Protein AF-A0A7J7WT02-F1 (afdb_monomer)

InterPro domains:
  IPR001496 SOCS box domain [PF07525] (81-119)
  IPR001496 SOCS box domain [PS50225] (68-121)
  IPR001496 SOCS box domain [SM00253] (76-121)
  IPR001496 SOCS box domain [SM00969] (82-121)
  IPR036036 SOCS box-like domain superfamily [SSF158235] (81-120)
  IPR050672 F-box/SPRY and SOCS box protein families [PTHR12245] (20-80)

Solvent-accessible surface area (backbone atoms only — not comparable to full-atom values): 7920 Å² total; per-residue (Å²): 138,88,84,87,82,81,85,79,82,74,87,68,79,73,77,76,70,70,87,64,72,78,88,67,78,61,90,62,50,67,61,59,70,70,46,82,78,76,52,70,71,56,47,32,61,61,14,46,26,77,91,49,44,34,90,56,49,48,61,36,84,73,12,72,46,70,47,72,60,97,60,81,100,66,87,80,57,72,38,55,38,76,77,52,68,72,56,53,53,41,52,53,52,50,61,74,52,32,73,74,50,57,79,41,44,86,77,44,101,59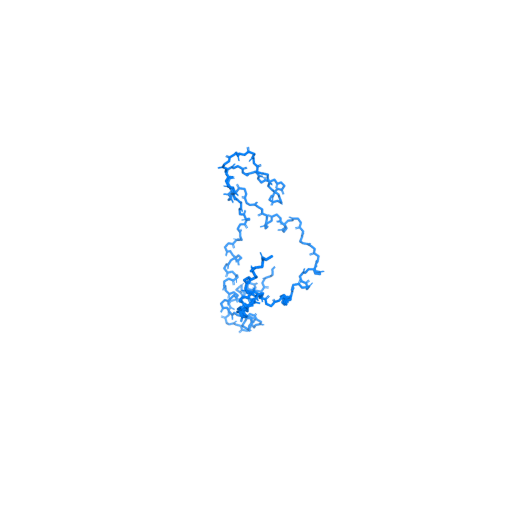,59,72,68,58,42,53,60,68,68,61,129

Nearest PDB structures (foldseek):
  6dn6-assembly1_A  TM=9.657E-01  e=5.803E-07  Homo sapiens
  6jkj-assembly1_A  TM=9.569E-01  e=7.017E-07  Homo sapiens
  6jwm-assembly1_A  TM=9.548E-01  e=8.486E-07  Homo sapiens
  6jkj-assembly2_B  TM=9.827E-01  e=1.322E-06  Homo sapiens
  3emw-assembly1_A  TM=9.654E-01  e=1.408E-06  Homo sapiens

pLDDT: mean 85.04, std 19.72, range [36.16, 98.25]

Organism: Rhinolophus ferrumequinum (NCBI:txid59479)

Secondary structure (DSSP, 8-state):
---PPP-----------------PPPTTHHHHHHSPPPPHHHHHHTSEEEEEE-TTEEEEGGGTEEEE---TT----EEEPPPPHHHHHHHHHHHHHHHHHHTTGGGSS--HHHHHHHH--

Radius of gyration: 26.34 Å; Cα contacts (8 Å, |Δi|>4): 84; chains: 1; bounding box: 72×61×51 Å

Foldseek 3Di:
DDDDDDDDDDPPPPPPPVPPDDPDDPPCPVVVVPDDDDDPVVLLQFFWDPVFWDPQWDAPPNRNDIDGHPDPPDDIDIHTHDDDPLVVVLVVVDVVCDPVVLVVLVVDPDDPVVSCSNPPD

Structure (mmCIF, N/CA/C/O backbone):
data_AF-A0A7J7WT02-F1
#
_entry.id   AF-A0A7J7WT02-F1
#
loop_
_atom_site.group_PDB
_atom_site.id
_atom_site.type_symbol
_atom_site.label_atom_id
_atom_site.label_alt_id
_atom_site.label_comp_id
_atom_site.label_asym_id
_atom_site.label_entity_id
_atom_site.label_seq_id
_at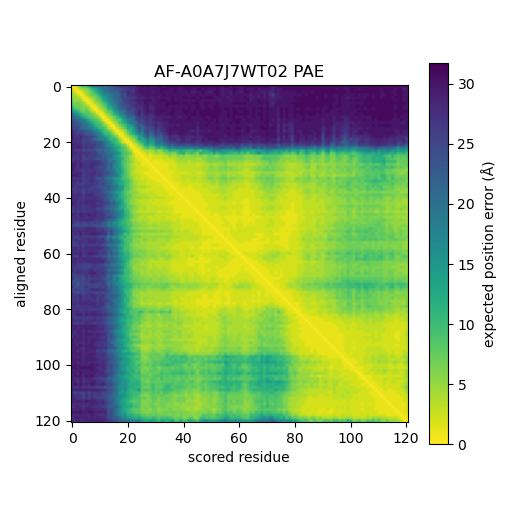om_site.pdbx_PDB_ins_code
_atom_site.Cartn_x
_atom_site.Cartn_y
_atom_site.Cartn_z
_atom_site.occupancy
_atom_site.B_iso_or_equiv
_atom_site.auth_seq_id
_atom_site.auth_comp_id
_atom_site.auth_asym_id
_atom_site.auth_atom_id
_atom_site.pdbx_PDB_model_num
ATOM 1 N N . MET A 1 1 ? 55.784 -49.995 -5.988 1.00 39.72 1 M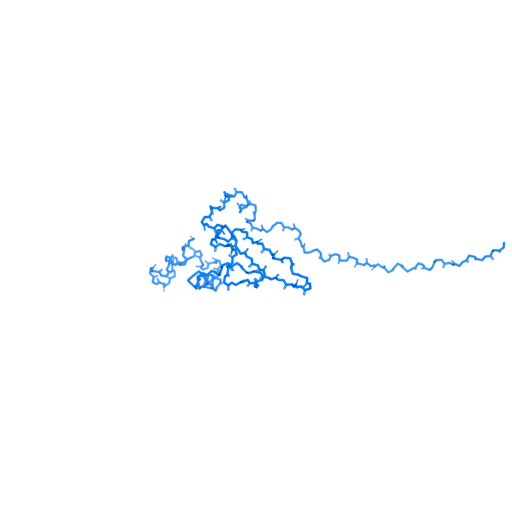ET A N 1
ATOM 2 C CA . MET A 1 1 ? 56.546 -49.264 -4.951 1.00 39.72 1 MET A CA 1
ATOM 3 C C . MET A 1 1 ? 56.073 -47.818 -5.041 1.00 39.72 1 MET A C 1
ATOM 5 O O . MET A 1 1 ? 56.424 -47.153 -5.993 1.00 39.72 1 MET A O 1
ATOM 9 N N . GLY A 1 2 ? 55.071 -47.353 -4.305 1.00 42.97 2 GLY A N 1
ATOM 10 C CA . GLY A 1 2 ? 54.890 -47.458 -2.864 1.00 42.97 2 GLY A CA 1
ATOM 11 C C . GLY A 1 2 ? 55.299 -46.111 -2.276 1.00 42.97 2 GLY A C 1
ATOM 12 O O . GLY A 1 2 ? 56.491 -45.889 -2.123 1.00 42.97 2 GLY A O 1
ATOM 13 N N . GLN A 1 3 ? 54.324 -45.229 -2.038 1.00 43.94 3 GLN A N 1
ATOM 14 C CA . GLN A 1 3 ? 54.318 -44.256 -0.941 1.00 43.94 3 GLN A CA 1
ATOM 15 C C . GLN A 1 3 ? 52.949 -43.567 -0.872 1.00 43.94 3 GLN A C 1
ATOM 17 O O . GLN A 1 3 ? 52.590 -42.714 -1.679 1.00 43.94 3 GLN A O 1
ATOM 22 N N . THR A 1 4 ? 52.176 -44.041 0.097 1.00 39.75 4 THR A N 1
ATOM 23 C CA . THR A 1 4 ? 50.889 -43.542 0.566 1.00 39.75 4 THR A CA 1
ATOM 24 C C . THR A 1 4 ? 51.170 -42.400 1.544 1.00 39.75 4 THR A C 1
ATOM 26 O O . THR A 1 4 ? 51.917 -42.605 2.499 1.00 39.75 4 THR A O 1
ATOM 29 N N . ALA A 1 5 ? 50.591 -41.217 1.336 1.00 43.38 5 ALA A N 1
ATOM 30 C CA . ALA A 1 5 ? 50.626 -40.131 2.314 1.00 43.38 5 ALA A CA 1
ATOM 31 C C . ALA A 1 5 ? 49.266 -40.035 3.016 1.00 43.38 5 ALA A C 1
ATOM 33 O O . ALA A 1 5 ? 48.214 -40.017 2.382 1.00 43.38 5 ALA A O 1
ATOM 34 N N . LEU A 1 6 ? 49.335 -40.063 4.342 1.00 42.84 6 LEU A N 1
ATOM 35 C CA . LEU A 1 6 ? 48.251 -40.241 5.297 1.00 42.84 6 LEU A CA 1
ATOM 36 C C . LEU A 1 6 ? 47.243 -39.085 5.266 1.00 42.84 6 LEU A C 1
ATOM 38 O O . LEU A 1 6 ? 47.618 -37.915 5.319 1.00 42.84 6 LEU A O 1
ATOM 42 N N . ALA A 1 7 ? 45.956 -39.436 5.253 1.00 38.31 7 ALA A N 1
ATOM 43 C CA . ALA A 1 7 ? 44.862 -38.516 5.521 1.00 38.31 7 ALA A CA 1
ATOM 44 C C . ALA A 1 7 ? 44.928 -38.067 6.991 1.00 38.31 7 ALA A C 1
ATOM 46 O O . ALA A 1 7 ? 44.639 -38.836 7.907 1.00 38.31 7 ALA A O 1
ATOM 47 N N . GLY A 1 8 ? 45.337 -36.818 7.212 1.00 36.16 8 GLY A N 1
ATOM 48 C CA . GLY A 1 8 ? 45.215 -36.147 8.500 1.00 36.16 8 GLY A CA 1
ATOM 49 C C . GLY A 1 8 ? 43.755 -35.788 8.748 1.00 36.16 8 GLY A C 1
ATOM 50 O O . GLY A 1 8 ? 43.234 -34.842 8.162 1.00 36.16 8 GLY A O 1
ATOM 51 N N . GLY A 1 9 ? 43.094 -36.568 9.600 1.00 41.16 9 GLY A N 1
ATOM 52 C CA . GLY A 1 9 ? 41.771 -36.258 10.115 1.00 41.16 9 GLY A CA 1
ATOM 53 C C . GLY A 1 9 ? 41.833 -35.043 11.031 1.00 41.16 9 GLY A C 1
ATOM 54 O O . GLY A 1 9 ? 42.308 -35.138 12.157 1.00 41.16 9 GLY A O 1
ATOM 55 N N . ASN A 1 10 ? 41.308 -33.917 10.558 1.00 38.62 10 ASN A N 1
ATOM 56 C CA . ASN A 1 10 ? 40.831 -32.855 11.427 1.00 38.62 10 ASN A CA 1
ATOM 57 C C . ASN A 1 10 ? 39.306 -32.959 11.456 1.00 38.62 10 ASN A C 1
ATOM 59 O O . ASN A 1 10 ? 38.621 -32.434 10.581 1.00 38.62 10 ASN A O 1
ATOM 63 N N . ASN A 1 11 ? 38.779 -33.622 12.489 1.00 46.03 11 ASN A N 1
ATOM 64 C CA . ASN A 1 11 ? 37.408 -33.409 12.947 1.00 46.03 11 ASN A CA 1
ATOM 65 C C . ASN A 1 11 ? 37.332 -32.008 13.570 1.00 46.03 11 ASN A C 1
ATOM 67 O O . ASN A 1 11 ? 37.181 -31.838 14.777 1.00 46.03 11 ASN A O 1
ATOM 71 N N . GLY A 1 12 ? 37.462 -30.984 12.729 1.00 38.44 12 GLY A N 1
ATOM 72 C CA . GLY A 1 12 ? 36.813 -29.724 13.009 1.00 38.44 12 GLY A CA 1
ATOM 73 C C . GLY A 1 12 ? 35.333 -30.014 12.872 1.00 38.44 12 GLY A C 1
ATOM 74 O O . GLY A 1 12 ? 34.840 -30.149 11.755 1.00 38.44 12 GLY A O 1
ATOM 75 N N . THR A 1 13 ? 34.644 -30.179 13.998 1.00 39.97 13 THR A N 1
ATOM 76 C CA . THR A 1 13 ? 33.195 -30.037 14.060 1.00 39.97 13 THR A CA 1
ATOM 77 C C . THR A 1 13 ? 32.887 -28.659 13.489 1.00 39.97 13 THR A C 1
ATOM 79 O O . THR A 1 13 ? 32.881 -27.661 14.204 1.00 39.97 13 THR A O 1
ATOM 82 N N . LEU A 1 14 ? 32.687 -28.587 12.173 1.00 40.66 14 LEU A N 1
ATOM 83 C CA . LEU A 1 14 ? 31.920 -27.533 11.553 1.00 40.66 14 LEU A CA 1
ATOM 84 C C . LEU A 1 14 ? 30.536 -27.733 12.144 1.00 40.66 14 LEU A C 1
ATOM 86 O O . LEU A 1 14 ? 29.726 -28.508 11.639 1.00 40.66 14 LEU A O 1
ATOM 90 N N . THR A 1 15 ? 30.295 -27.078 13.276 1.00 40.06 15 THR A N 1
ATOM 91 C CA . THR A 1 15 ? 28.964 -26.667 13.668 1.00 40.06 15 THR A CA 1
ATOM 92 C C . THR A 1 15 ? 28.444 -25.854 12.497 1.00 40.06 15 THR A C 1
ATOM 94 O O . THR A 1 15 ? 28.578 -24.634 12.448 1.00 40.06 15 THR A O 1
ATOM 97 N N . SER A 1 16 ? 27.867 -26.555 11.523 1.00 48.53 16 SER A N 1
ATOM 98 C CA . SER A 1 16 ? 26.841 -26.033 10.647 1.00 48.53 16 SER A CA 1
ATOM 99 C C . SER A 1 16 ? 25.651 -25.766 11.563 1.00 48.53 16 SER A C 1
ATOM 101 O O . SER A 1 16 ? 24.663 -26.490 11.595 1.00 48.53 16 SER A O 1
ATOM 103 N N . GLN A 1 17 ? 25.799 -24.746 12.412 1.00 47.66 17 GLN A N 1
ATOM 104 C CA . GLN A 1 17 ? 24.676 -23.990 12.912 1.00 47.66 1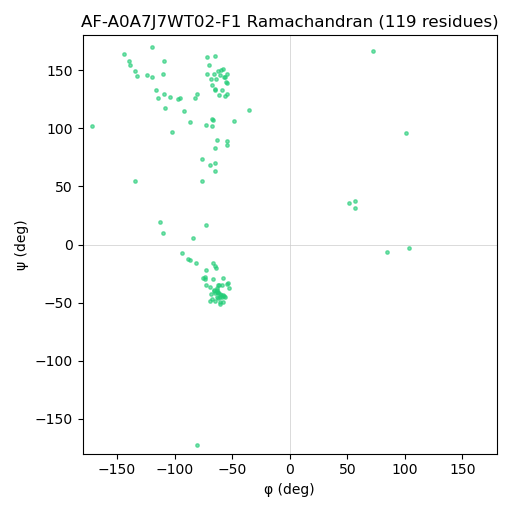7 GLN A CA 1
ATOM 105 C C . GLN A 1 17 ? 24.130 -23.313 11.668 1.00 47.66 17 GLN A C 1
ATOM 107 O O . GLN A 1 17 ? 24.501 -22.197 11.313 1.00 47.66 17 GLN A O 1
ATOM 112 N N . ALA A 1 18 ? 23.311 -24.071 10.943 1.00 44.47 18 ALA A N 1
ATOM 113 C CA . ALA A 1 18 ? 22.300 -23.502 10.100 1.00 44.47 18 ALA A CA 1
ATOM 114 C C . ALA A 1 18 ? 21.589 -22.471 10.979 1.00 44.47 18 ALA A C 1
ATOM 116 O O . ALA A 1 18 ? 20.881 -22.817 11.924 1.00 44.47 18 ALA A O 1
ATOM 117 N N . LEU A 1 19 ? 21.867 -21.197 10.711 1.00 49.72 19 LEU A N 1
ATOM 118 C CA . LEU A 1 19 ? 21.068 -20.057 11.130 1.00 49.72 19 LEU A CA 1
ATOM 119 C C . LEU A 1 19 ? 19.713 -20.179 10.422 1.00 49.72 19 LEU A C 1
ATOM 121 O O . LEU A 1 19 ? 19.376 -19.385 9.554 1.00 49.72 19 LEU A O 1
ATOM 125 N N . CYS A 1 20 ? 18.969 -21.239 10.717 1.00 52.94 20 CYS A N 1
ATOM 126 C CA . CYS A 1 20 ? 17.571 -21.336 10.372 1.00 52.94 20 CYS A CA 1
ATOM 127 C C . CYS A 1 20 ? 16.839 -20.662 11.528 1.00 52.94 20 CYS A C 1
ATOM 129 O O . CYS A 1 20 ? 16.799 -21.240 12.618 1.00 52.94 20 CYS A O 1
ATOM 131 N N . PRO A 1 21 ? 16.313 -19.436 11.354 1.00 63.06 21 PRO A N 1
ATOM 132 C CA . PRO A 1 21 ? 15.290 -18.969 12.267 1.00 63.06 21 PRO A CA 1
ATOM 133 C C . PRO A 1 21 ? 14.173 -20.015 12.268 1.00 63.06 21 PRO A C 1
ATOM 135 O O . PRO A 1 21 ? 13.875 -20.614 11.232 1.00 63.06 21 PRO A O 1
ATOM 138 N N . ASP A 1 22 ? 13.659 -20.275 13.464 1.00 63.47 22 ASP A N 1
ATOM 139 C CA . ASP A 1 22 ? 12.568 -21.195 13.752 1.00 63.47 22 ASP A CA 1
ATOM 140 C C . ASP A 1 22 ? 11.538 -21.178 12.610 1.00 63.47 22 ASP A C 1
ATOM 142 O O . ASP A 1 22 ? 10.953 -20.140 12.310 1.00 63.47 22 ASP A O 1
ATOM 146 N N . LEU A 1 23 ? 11.373 -22.309 11.913 1.00 70.69 23 LEU A N 1
ATOM 147 C CA . LEU A 1 23 ? 10.463 -22.446 10.764 1.00 70.69 23 LEU A CA 1
ATOM 148 C C . LEU A 1 23 ? 8.988 -22.468 11.209 1.00 70.69 23 LEU A C 1
ATOM 150 O O . LEU A 1 23 ? 8.120 -22.941 10.472 1.00 70.69 23 LEU A O 1
ATOM 154 N N . SER A 1 24 ? 8.701 -22.023 12.433 1.00 82.50 24 SER A N 1
ATOM 155 C CA . SER A 1 24 ? 7.357 -21.958 12.973 1.00 82.50 24 SER A CA 1
ATOM 156 C C . SER A 1 24 ? 6.531 -20.949 12.172 1.00 82.50 24 SER A C 1
ATOM 158 O O . SER A 1 24 ? 6.970 -19.847 11.838 1.00 82.50 24 SER A O 1
ATOM 160 N N . CYS A 1 25 ? 5.322 -21.369 11.797 1.00 83.38 25 CYS A N 1
ATOM 161 C CA . CYS A 1 25 ? 4.378 -20.514 11.091 1.00 83.38 25 CYS A CA 1
ATOM 162 C C . CYS A 1 25 ? 4.030 -19.316 11.994 1.00 83.38 25 CYS A C 1
ATOM 164 O O . CYS A 1 25 ? 3.661 -19.542 13.151 1.00 83.38 25 CYS A O 1
ATOM 166 N N . PRO A 1 26 ? 4.135 -18.063 11.510 1.00 90.19 26 PRO A N 1
ATOM 167 C CA . PRO A 1 26 ? 3.737 -16.901 12.290 1.00 90.19 26 PRO A CA 1
ATOM 168 C C . PRO A 1 26 ? 2.290 -17.016 12.774 1.00 90.19 26 PRO A C 1
ATOM 170 O O . PRO A 1 26 ? 1.403 -17.435 12.025 1.00 90.19 26 PRO A O 1
ATOM 173 N N . GLU A 1 27 ? 2.045 -16.597 14.016 1.00 89.69 27 GLU A N 1
ATOM 174 C CA . GLU A 1 27 ? 0.696 -16.550 14.580 1.00 89.69 27 GLU A CA 1
ATOM 175 C C . GLU A 1 27 ? -0.236 -15.731 13.666 1.00 89.69 27 GLU A C 1
ATOM 177 O O . GLU A 1 27 ? 0.098 -14.622 13.244 1.00 89.69 27 GLU A O 1
ATOM 182 N N . GLY A 1 28 ? -1.393 -16.303 13.321 1.00 89.19 28 GLY A N 1
ATOM 183 C CA . GLY A 1 28 ? -2.400 -15.673 12.460 1.00 89.19 28 GLY A CA 1
ATOM 184 C C . GLY A 1 28 ? -2.187 -15.822 10.946 1.00 89.19 28 GLY A C 1
ATOM 185 O O . GLY A 1 28 ? -3.085 -15.464 10.187 1.00 89.19 28 GLY A O 1
ATOM 186 N N . LEU A 1 29 ? -1.063 -16.377 10.468 1.00 91.88 29 LEU A N 1
ATOM 187 C CA . LEU A 1 29 ? -0.849 -16.562 9.023 1.00 91.88 29 LEU A CA 1
ATOM 188 C C . LEU A 1 29 ? -1.839 -17.567 8.409 1.00 91.88 29 LEU A C 1
ATOM 190 O O . LEU A 1 29 ? -2.351 -17.334 7.319 1.00 91.88 29 LEU A O 1
ATOM 194 N N . GLU A 1 30 ? -2.139 -18.665 9.103 1.00 92.19 30 GLU A N 1
ATOM 195 C CA . GLU A 1 30 ? -3.099 -19.672 8.625 1.00 92.19 30 GLU A CA 1
ATOM 196 C C . GLU A 1 30 ? -4.526 -19.111 8.524 1.00 92.19 30 GLU A C 1
ATOM 198 O O . GLU A 1 30 ? -5.217 -19.340 7.530 1.00 92.19 30 GLU A O 1
ATOM 203 N N . GLU A 1 31 ? -4.944 -18.314 9.512 1.00 93.56 31 GLU A N 1
ATOM 204 C CA . GLU A 1 31 ? -6.228 -17.606 9.490 1.00 93.56 31 GLU A CA 1
ATOM 205 C C . GLU A 1 31 ? -6.288 -16.620 8.316 1.00 93.56 31 GLU A C 1
ATOM 207 O O . GLU A 1 31 ? -7.259 -16.618 7.559 1.00 93.56 31 GLU A O 1
ATOM 212 N N . LEU A 1 32 ? -5.219 -15.840 8.110 1.00 93.19 32 LEU A N 1
ATOM 213 C CA . LEU A 1 32 ? -5.113 -14.892 7.002 1.00 93.19 32 LEU A CA 1
ATOM 214 C C . LEU A 1 32 ? -5.231 -15.586 5.639 1.00 93.19 32 LEU A C 1
ATOM 216 O O . LEU A 1 32 ? -5.942 -15.098 4.766 1.00 93.19 32 LEU A O 1
ATOM 220 N N . LEU A 1 33 ? -4.544 -16.715 5.453 1.00 93.12 33 LEU A N 1
ATOM 221 C CA . LEU A 1 33 ? -4.570 -17.472 4.198 1.00 93.12 33 LEU A CA 1
ATOM 222 C C . LEU A 1 33 ? -5.893 -18.221 3.976 1.00 93.12 33 LEU A C 1
ATOM 224 O O . LEU A 1 33 ? -6.223 -18.536 2.835 1.00 93.12 33 LEU A O 1
ATOM 228 N N . SER A 1 34 ? -6.650 -18.489 5.043 1.00 95.12 34 SER A N 1
ATOM 229 C CA . SER A 1 34 ? -7.987 -19.096 4.974 1.00 95.12 34 SER A CA 1
ATOM 230 C C . SER A 1 34 ? -9.089 -18.080 4.647 1.00 95.12 34 SER A C 1
ATOM 232 O O . SER A 1 34 ? -10.200 -18.470 4.279 1.00 95.12 34 SER A O 1
ATOM 234 N N . ALA A 1 35 ? -8.812 -16.780 4.788 1.00 95.31 35 ALA A N 1
ATOM 235 C CA . ALA A 1 35 ? -9.748 -15.721 4.437 1.00 95.31 35 ALA A CA 1
ATOM 236 C C . ALA A 1 35 ? -9.939 -15.617 2.907 1.00 95.31 35 ALA A C 1
ATOM 238 O O . ALA A 1 35 ? -9.047 -15.975 2.134 1.00 95.31 35 ALA A O 1
ATOM 239 N N . PRO A 1 36 ? -11.087 -15.095 2.429 1.00 96.94 36 PRO A N 1
ATOM 240 C CA . PRO A 1 36 ? -11.273 -14.810 1.011 1.00 96.94 36 PRO A CA 1
ATOM 241 C C . PRO A 1 36 ? -10.184 -13.865 0.476 1.00 96.94 36 PRO A C 1
ATOM 243 O O . PRO A 1 36 ? -9.779 -12.940 1.189 1.00 96.94 36 PRO A O 1
ATOM 246 N N . PRO A 1 37 ? -9.736 -14.038 -0.781 1.00 95.31 37 PRO A N 1
ATOM 247 C CA . PRO A 1 37 ? -8.753 -13.139 -1.366 1.00 95.31 37 PRO A CA 1
ATOM 248 C C . PRO A 1 37 ? -9.309 -11.706 -1.443 1.00 95.31 37 PRO A C 1
ATOM 250 O O . PRO A 1 37 ? -10.517 -11.526 -1.634 1.00 95.31 37 PRO A O 1
ATOM 253 N N . PRO A 1 38 ? -8.449 -10.677 -1.344 1.00 95.25 38 PRO A N 1
ATOM 254 C CA . PRO A 1 38 ? -8.877 -9.291 -1.481 1.00 95.25 38 PRO A CA 1
ATOM 255 C C . PRO A 1 38 ? -9.565 -9.037 -2.825 1.00 95.25 38 PRO A C 1
ATOM 257 O O . PRO A 1 38 ? -9.149 -9.566 -3.858 1.00 95.25 38 PRO A O 1
ATOM 260 N N . ASP A 1 39 ? -10.583 -8.180 -2.832 1.00 96.75 39 ASP A N 1
ATOM 261 C CA . ASP A 1 39 ? -11.221 -7.722 -4.064 1.00 96.75 39 ASP A CA 1
ATOM 262 C C . ASP A 1 39 ? -10.249 -6.892 -4.928 1.00 96.75 39 ASP A C 1
ATOM 264 O O . ASP A 1 39 ? -9.243 -6.368 -4.440 1.00 96.75 39 ASP A O 1
ATOM 268 N N . LEU A 1 40 ? -10.562 -6.725 -6.217 1.00 96.44 40 LEU A N 1
ATOM 269 C CA . LEU A 1 40 ? -9.701 -5.998 -7.160 1.00 96.44 40 LEU A CA 1
ATOM 270 C C . LEU A 1 40 ? -9.425 -4.548 -6.743 1.00 96.44 40 LEU A C 1
ATOM 272 O O . LEU A 1 40 ? -8.323 -4.052 -6.964 1.00 96.44 40 LEU A O 1
ATOM 276 N N . GLY A 1 41 ? -10.391 -3.863 -6.127 1.00 95.00 41 GLY A N 1
ATOM 277 C CA . GLY A 1 41 ? -10.197 -2.497 -5.647 1.00 95.00 41 GLY A CA 1
ATOM 278 C C . GLY A 1 41 ? -9.170 -2.446 -4.519 1.00 95.00 41 GLY A C 1
ATOM 279 O O . GLY A 1 41 ? -8.327 -1.550 -4.472 1.00 95.00 41 GLY A O 1
ATOM 280 N N . THR A 1 42 ? -9.187 -3.435 -3.629 1.00 94.06 42 THR A N 1
ATOM 281 C CA . THR A 1 42 ? -8.155 -3.592 -2.600 1.00 94.06 42 THR A CA 1
ATOM 282 C C . THR A 1 42 ? -6.802 -3.956 -3.204 1.00 94.06 42 THR A C 1
ATOM 284 O O . THR A 1 42 ? -5.824 -3.288 -2.883 1.00 94.06 42 THR A O 1
ATOM 287 N N . GLN A 1 43 ? -6.736 -4.917 -4.128 1.00 95.56 43 GLN A N 1
ATOM 288 C CA . GLN A 1 43 ? -5.479 -5.282 -4.795 1.00 95.56 43 GLN A CA 1
ATOM 289 C C . GLN A 1 43 ? -4.824 -4.077 -5.489 1.00 95.56 43 GLN A C 1
ATOM 291 O O . GLN A 1 43 ? -3.641 -3.833 -5.288 1.00 95.56 43 GLN A O 1
ATOM 296 N N . ARG A 1 44 ? -5.598 -3.263 -6.222 1.00 94.88 44 ARG A N 1
ATOM 297 C CA . ARG A 1 44 ? -5.105 -2.052 -6.907 1.00 94.88 44 ARG A CA 1
ATOM 298 C C . ARG A 1 44 ? -4.581 -0.988 -5.945 1.00 94.88 44 ARG A C 1
ATOM 300 O O . ARG A 1 44 ? -3.534 -0.402 -6.193 1.00 94.88 44 ARG A O 1
ATOM 307 N N . ARG A 1 45 ? -5.257 -0.769 -4.809 1.00 92.81 45 ARG A N 1
ATOM 308 C CA . ARG A 1 45 ? -4.799 0.173 -3.763 1.00 92.81 45 ARG A CA 1
ATOM 309 C C . ARG A 1 45 ? -3.474 -0.228 -3.112 1.00 92.81 45 ARG A C 1
ATOM 311 O O . ARG A 1 45 ? -2.830 0.627 -2.517 1.00 92.81 45 ARG A O 1
ATOM 318 N N . HIS A 1 46 ? -3.097 -1.501 -3.207 1.00 94.94 46 HIS A N 1
ATOM 319 C CA . HIS A 1 46 ? -1.808 -2.029 -2.760 1.00 94.94 46 HIS A CA 1
ATOM 320 C C . HIS A 1 46 ? -0.900 -2.438 -3.937 1.00 94.94 46 HIS A C 1
ATOM 322 O O . HIS A 1 46 ? 0.126 -3.082 -3.723 1.00 94.94 46 HIS A O 1
ATOM 328 N N . GLY A 1 47 ? -1.283 -2.085 -5.167 1.00 96.62 47 GLY A N 1
ATOM 329 C CA . GLY A 1 47 ? -0.566 -2.414 -6.393 1.00 96.62 47 GLY A CA 1
ATOM 330 C C . GLY A 1 47 ? 0.615 -1.483 -6.651 1.00 96.62 47 GLY A C 1
ATOM 331 O O . GLY A 1 47 ? 0.971 -0.653 -5.820 1.00 96.62 47 GLY A O 1
ATOM 332 N N . TRP A 1 48 ? 1.233 -1.617 -7.818 1.00 98.06 48 TRP A N 1
ATOM 333 C CA . TRP A 1 48 ? 2.367 -0.810 -8.261 1.00 98.06 48 TRP A CA 1
ATOM 334 C C . TRP A 1 48 ? 1.984 0.649 -8.518 1.00 98.06 48 TRP A C 1
ATOM 336 O O . TRP A 1 48 ? 0.969 0.935 -9.151 1.00 98.06 48 TRP A O 1
ATOM 346 N N . ASN A 1 49 ? 2.841 1.571 -8.080 1.00 97.00 49 ASN A N 1
ATOM 347 C CA . ASN A 1 49 ? 2.648 3.004 -8.251 1.00 97.00 49 ASN A CA 1
ATOM 348 C C . ASN A 1 49 ? 3.321 3.502 -9.546 1.00 97.00 49 ASN A C 1
ATOM 350 O O . ASN A 1 49 ? 4.553 3.528 -9.611 1.00 97.00 49 ASN A O 1
ATOM 354 N N . PRO A 1 50 ? 2.565 3.985 -10.551 1.00 96.38 50 PRO A N 1
ATOM 355 C CA . PRO A 1 50 ? 3.137 4.520 -11.791 1.00 96.38 50 PRO A CA 1
ATOM 356 C C . PRO A 1 50 ? 3.943 5.813 -11.597 1.00 96.38 50 PRO A C 1
ATOM 358 O O . PRO A 1 50 ? 4.672 6.227 -12.492 1.00 96.38 50 PRO A O 1
ATOM 361 N N . LYS A 1 51 ? 3.793 6.489 -10.453 1.00 96.38 51 LYS A N 1
ATOM 362 C CA . LYS A 1 51 ? 4.532 7.712 -10.107 1.00 96.38 51 LYS A CA 1
ATOM 363 C C . LYS A 1 51 ? 5.799 7.424 -9.302 1.00 96.38 51 LYS A C 1
ATOM 365 O O . LYS A 1 51 ? 6.556 8.352 -9.036 1.00 96.38 51 LYS A O 1
ATOM 370 N N . ASP A 1 52 ? 6.008 6.174 -8.892 1.00 97.25 52 ASP A N 1
ATOM 371 C CA . ASP A 1 52 ? 7.145 5.749 -8.077 1.00 97.25 52 ASP A CA 1
ATOM 372 C C . ASP A 1 52 ? 7.758 4.451 -8.627 1.00 97.25 52 ASP A C 1
ATOM 374 O O . ASP A 1 52 ? 7.890 3.426 -7.948 1.00 97.25 52 ASP A O 1
ATOM 378 N N . CYS A 1 53 ? 8.110 4.502 -9.911 1.00 97.44 53 CYS A N 1
ATOM 379 C CA . CYS A 1 53 ? 8.802 3.443 -10.629 1.00 97.44 53 CYS A CA 1
ATOM 380 C C . CYS A 1 53 ? 9.867 4.014 -11.577 1.00 97.44 53 CYS A C 1
ATOM 382 O O . CYS A 1 53 ? 9.817 5.179 -11.973 1.00 97.44 53 CYS A O 1
ATOM 384 N N . SER A 1 54 ? 10.852 3.189 -11.931 1.00 98.06 54 SER A N 1
ATOM 385 C CA . SER A 1 54 ? 11.873 3.522 -12.925 1.00 98.06 54 SER A CA 1
ATOM 386 C C . SER A 1 54 ? 11.248 3.859 -14.276 1.00 98.06 54 SER A C 1
ATOM 388 O O . SER A 1 54 ? 10.226 3.296 -14.660 1.00 98.06 54 SER A O 1
ATOM 390 N N . GLU A 1 55 ? 11.924 4.708 -15.048 1.00 97.12 55 GLU A N 1
ATOM 391 C CA . GLU A 1 55 ? 11.438 5.166 -16.354 1.00 97.12 55 GLU A CA 1
ATOM 392 C C . GLU A 1 55 ? 11.172 4.019 -17.336 1.00 97.12 55 GLU A C 1
ATOM 394 O O . GLU A 1 55 ? 10.313 4.151 -18.204 1.00 97.12 55 GLU A O 1
ATOM 399 N N . ASN A 1 56 ? 11.895 2.898 -17.214 1.00 97.62 56 ASN A N 1
ATOM 400 C CA . ASN A 1 56 ? 11.750 1.722 -18.077 1.00 97.62 56 ASN A CA 1
ATOM 401 C C . ASN A 1 56 ? 10.640 0.762 -17.657 1.00 97.62 56 ASN A C 1
ATOM 403 O O . ASN A 1 56 ? 10.533 -0.311 -18.250 1.00 97.62 56 ASN A O 1
ATOM 407 N N . ILE A 1 57 ? 9.847 1.114 -16.652 1.00 98.12 57 ILE A N 1
ATOM 408 C CA . ILE A 1 57 ? 8.729 0.311 -16.181 1.00 98.12 57 ILE A CA 1
ATOM 409 C C . ILE A 1 57 ? 7.426 1.004 -16.571 1.00 98.12 57 ILE A C 1
ATOM 411 O O . ILE A 1 57 ? 7.227 2.184 -16.296 1.00 98.12 57 ILE A O 1
ATOM 415 N N . GLU A 1 58 ? 6.529 0.252 -17.198 1.00 98.00 58 GLU A N 1
ATOM 416 C CA . GLU A 1 58 ? 5.158 0.667 -17.468 1.00 98.00 58 GLU A CA 1
ATOM 417 C C . GLU A 1 58 ? 4.215 -0.124 -16.564 1.00 98.00 58 GLU A C 1
ATOM 419 O O . GLU A 1 58 ? 4.139 -1.351 -16.649 1.00 98.00 58 GLU A O 1
ATOM 424 N N . VAL A 1 59 ? 3.495 0.575 -15.689 1.00 97.62 59 VAL A N 1
ATOM 425 C CA . VAL A 1 59 ? 2.471 -0.035 -14.837 1.00 97.62 59 VAL A CA 1
ATOM 426 C C . VAL A 1 59 ? 1.183 -0.201 -15.641 1.00 97.62 59 VAL A C 1
ATOM 428 O O . VAL A 1 59 ? 0.692 0.752 -16.246 1.00 97.62 59 VAL A O 1
ATOM 431 N N . LYS A 1 60 ? 0.619 -1.408 -15.620 1.00 96.50 60 LYS A N 1
ATOM 432 C CA . LYS A 1 60 ? -0.593 -1.782 -16.352 1.00 96.50 60 LYS A CA 1
ATOM 433 C C . LYS A 1 60 ? -1.694 -2.228 -15.393 1.00 96.50 60 LYS A C 1
ATOM 435 O O . LYS A 1 60 ? -1.481 -2.361 -14.188 1.00 96.50 60 LYS A O 1
ATOM 440 N N . GLU A 1 61 ? -2.899 -2.396 -15.938 1.00 96.00 61 GLU A N 1
ATOM 441 C CA . GLU A 1 61 ? -4.070 -2.914 -15.210 1.00 96.00 61 GLU A CA 1
ATOM 442 C C . GLU A 1 61 ? -4.365 -2.177 -13.887 1.00 96.00 61 GLU A C 1
ATOM 444 O O . GLU A 1 61 ? -4.785 -2.777 -12.900 1.00 96.00 61 GLU A O 1
ATOM 449 N N . GLU A 1 62 ? -4.135 -0.859 -13.863 1.00 94.75 62 GLU A N 1
ATOM 450 C CA . GLU A 1 62 ? -4.290 -0.010 -12.672 1.00 94.75 62 GLU A CA 1
ATOM 451 C C . GLU A 1 62 ? -3.445 -0.462 -11.461 1.00 94.75 62 GLU A C 1
ATOM 453 O O . GLU A 1 62 ? -3.889 -0.369 -10.318 1.00 94.75 62 GLU A O 1
ATOM 458 N N . GLY A 1 63 ? -2.223 -0.951 -11.696 1.00 95.81 63 GLY A N 1
ATOM 459 C CA . GLY A 1 63 ? -1.276 -1.293 -10.629 1.00 95.81 63 GLY A CA 1
ATOM 460 C C . GLY A 1 63 ? -1.146 -2.786 -10.346 1.00 95.81 63 GLY A C 1
ATOM 461 O O . GLY A 1 63 ? -0.315 -3.171 -9.529 1.00 95.81 63 GLY A O 1
ATOM 462 N N . LEU A 1 64 ? -1.916 -3.652 -11.007 1.00 97.12 64 LEU A N 1
ATOM 463 C CA . LEU A 1 64 ? -1.844 -5.098 -10.759 1.00 97.12 64 LEU A CA 1
ATOM 464 C C . LEU A 1 64 ? -0.580 -5.739 -11.343 1.00 97.12 64 LEU A C 1
ATOM 466 O O . LEU A 1 64 ? -0.061 -6.711 -10.796 1.00 97.12 64 LEU A O 1
ATOM 470 N N . CYS A 1 65 ? -0.050 -5.178 -12.427 1.00 96.94 65 CYS A N 1
ATOM 471 C CA . CYS A 1 65 ? 1.151 -5.674 -13.083 1.00 96.94 65 CYS A CA 1
ATOM 472 C C . CYS A 1 65 ? 1.997 -4.520 -13.631 1.00 96.94 65 CYS A C 1
ATOM 474 O O . CYS A 1 65 ? 1.543 -3.380 -13.750 1.00 96.94 65 CYS A O 1
ATOM 476 N N . PHE A 1 66 ? 3.250 -4.818 -13.957 1.00 97.50 66 PHE A N 1
ATOM 477 C CA . PHE A 1 66 ? 4.101 -3.903 -14.699 1.00 97.50 66 PHE A CA 1
ATOM 478 C C . PHE A 1 66 ? 4.906 -4.659 -15.747 1.00 97.50 66 PHE A C 1
ATOM 480 O O . PHE A 1 66 ? 5.215 -5.840 -15.590 1.00 97.50 66 PHE A O 1
ATOM 487 N N . GLU A 1 67 ? 5.289 -3.951 -16.797 1.00 98.00 67 GLU A N 1
ATOM 488 C CA . GLU A 1 67 ? 6.199 -4.446 -17.817 1.00 98.00 67 GLU A CA 1
ATOM 489 C C . GLU A 1 67 ? 7.480 -3.622 -17.816 1.00 98.00 67 GLU A C 1
ATOM 491 O O . GLU A 1 67 ? 7.4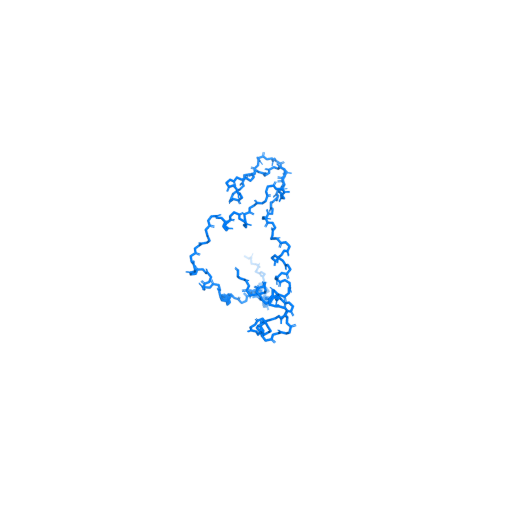53 -2.392 -17.795 1.00 98.00 67 GLU A O 1
ATOM 496 N N . ARG A 1 68 ? 8.624 -4.308 -17.851 1.00 98.25 68 ARG A N 1
ATOM 497 C CA . ARG A 1 68 ? 9.935 -3.673 -17.989 1.00 98.25 68 ARG A CA 1
ATOM 498 C C . ARG A 1 68 ? 10.352 -3.673 -19.457 1.00 98.25 68 ARG A C 1
ATOM 500 O O . ARG A 1 68 ? 10.453 -4.732 -20.075 1.00 98.25 68 ARG A O 1
ATOM 507 N N . ARG A 1 69 ? 10.691 -2.502 -19.996 1.00 97.94 69 ARG A N 1
ATOM 508 C CA . ARG A 1 69 ? 11.251 -2.358 -21.348 1.00 97.94 69 ARG A CA 1
ATOM 509 C C . ARG A 1 69 ? 12.621 -3.054 -21.446 1.00 97.94 69 ARG A C 1
ATOM 511 O O . ARG A 1 69 ? 13.399 -2.994 -20.491 1.00 97.94 69 ARG A O 1
ATOM 518 N N . PRO A 1 70 ? 12.959 -3.706 -22.575 1.00 97.69 70 PRO A N 1
ATOM 519 C CA . PRO A 1 70 ? 14.199 -4.469 -22.722 1.00 97.69 70 PRO A CA 1
ATOM 520 C C . PRO A 1 70 ? 15.414 -3.549 -22.932 1.00 97.69 70 PRO A C 1
ATOM 522 O O . PRO A 1 70 ? 15.959 -3.444 -24.028 1.00 97.69 70 PRO A O 1
ATOM 525 N N . VAL A 1 71 ? 15.842 -2.872 -21.866 1.00 97.88 71 VAL A N 1
ATOM 526 C CA . VAL A 1 71 ? 17.029 -2.008 -21.854 1.00 97.88 71 VAL A CA 1
ATOM 527 C C . VAL A 1 71 ? 18.218 -2.792 -21.300 1.00 97.88 71 VAL A C 1
ATOM 529 O O . VAL A 1 71 ? 18.143 -3.388 -20.220 1.00 97.88 71 VAL A O 1
ATOM 532 N N . ALA A 1 72 ? 19.303 -2.842 -22.075 1.00 97.56 72 ALA A N 1
ATOM 533 C CA . ALA A 1 72 ? 20.542 -3.500 -21.679 1.00 97.56 72 ALA A CA 1
ATOM 534 C C . ALA A 1 72 ? 21.264 -2.690 -20.593 1.00 97.56 72 ALA A C 1
ATOM 536 O O . ALA A 1 72 ? 21.230 -1.464 -20.612 1.00 97.56 72 ALA A O 1
ATOM 537 N N . GLN A 1 73 ? 21.958 -3.383 -19.683 1.00 96.88 73 GLN A N 1
ATOM 538 C CA . GLN A 1 73 ? 22.752 -2.761 -18.613 1.00 96.88 73 GLN A CA 1
ATOM 539 C C . GLN A 1 73 ? 21.946 -1.808 -17.702 1.00 96.88 73 GLN A C 1
ATOM 541 O O . GLN A 1 73 ? 22.499 -0.841 -17.184 1.00 96.88 73 GLN A O 1
ATOM 546 N N . SER A 1 74 ? 20.652 -2.077 -17.485 1.00 97.94 74 SER A N 1
ATOM 547 C CA . SER A 1 74 ? 19.832 -1.343 -16.513 1.00 97.94 74 SER A CA 1
ATOM 548 C C . SER A 1 74 ? 19.272 -2.254 -15.422 1.00 97.94 74 SER A C 1
ATOM 550 O O . SER A 1 74 ? 18.877 -3.394 -15.681 1.00 97.94 74 SER A O 1
ATOM 552 N N . THR A 1 75 ? 19.198 -1.709 -14.211 1.00 98.00 75 THR A N 1
ATOM 553 C CA . THR A 1 75 ? 18.468 -2.273 -13.073 1.00 98.00 75 THR A CA 1
ATOM 554 C C . THR A 1 75 ? 17.328 -1.320 -12.758 1.00 98.00 75 THR A C 1
ATOM 556 O O . THR A 1 75 ? 17.562 -0.129 -12.565 1.00 98.00 75 THR A O 1
ATOM 559 N N . ASP A 1 76 ? 16.105 -1.833 -12.710 1.00 98.06 76 ASP A N 1
ATOM 560 C CA . ASP A 1 76 ? 14.892 -1.026 -12.610 1.00 98.06 76 ASP A CA 1
ATOM 561 C C . ASP A 1 76 ? 14.080 -1.466 -11.386 1.00 98.06 76 ASP A C 1
ATOM 563 O O . ASP A 1 76 ? 14.077 -2.645 -11.028 1.00 98.06 76 ASP A O 1
ATOM 567 N N . GLY A 1 77 ? 13.409 -0.521 -10.731 1.00 97.56 77 GLY A N 1
ATOM 568 C CA . GLY A 1 77 ? 12.619 -0.764 -9.528 1.00 97.56 77 GLY A CA 1
ATOM 569 C C . GLY A 1 77 ? 11.261 -0.079 -9.591 1.00 97.56 77 GLY A C 1
ATOM 570 O O . GLY A 1 77 ? 11.108 0.980 -10.195 1.00 97.56 77 GLY A O 1
ATOM 571 N N . ALA A 1 78 ? 10.273 -0.678 -8.939 1.00 97.69 78 ALA A N 1
ATOM 572 C CA . ALA A 1 78 ? 8.947 -0.110 -8.744 1.00 97.69 78 ALA A CA 1
ATOM 573 C C . ALA A 1 78 ? 8.556 -0.272 -7.276 1.00 97.69 78 ALA A C 1
ATOM 575 O O . ALA A 1 78 ? 8.924 -1.262 -6.638 1.00 97.69 78 ALA A O 1
ATOM 576 N N . ARG A 1 79 ? 7.833 0.704 -6.731 1.00 97.56 79 ARG A N 1
ATOM 577 C CA . ARG A 1 79 ? 7.237 0.618 -5.396 1.00 97.56 79 ARG A CA 1
ATOM 578 C C . ARG A 1 79 ? 5.723 0.496 -5.499 1.00 97.56 79 ARG A C 1
ATOM 580 O O . ARG A 1 79 ? 5.123 0.842 -6.515 1.00 97.56 79 ARG A O 1
ATOM 587 N N . ALA A 1 80 ? 5.117 -0.042 -4.447 1.00 96.38 80 ALA A N 1
ATOM 588 C CA . ALA A 1 80 ? 3.669 -0.082 -4.322 1.00 96.38 80 ALA A CA 1
ATOM 589 C C . ALA A 1 80 ? 3.098 1.317 -4.033 1.00 96.38 80 ALA A C 1
ATOM 591 O O . ALA A 1 80 ? 3.819 2.210 -3.575 1.00 96.38 80 ALA A O 1
ATOM 592 N N . GLU A 1 81 ? 1.800 1.498 -4.268 1.00 92.75 81 GLU A N 1
ATOM 593 C CA . GLU A 1 81 ? 1.076 2.708 -3.893 1.00 92.75 81 GLU A CA 1
ATOM 594 C C . GLU A 1 81 ? 1.227 2.953 -2.381 1.00 92.75 81 GLU A C 1
ATOM 596 O O . GLU A 1 81 ? 1.006 2.046 -1.567 1.00 92.75 81 GLU A O 1
ATOM 601 N N . PRO A 1 82 ? 1.658 4.156 -1.964 1.00 92.25 82 PRO A N 1
ATOM 602 C CA . PRO A 1 82 ? 1.861 4.436 -0.557 1.00 92.25 82 PRO A CA 1
ATOM 603 C C . PRO A 1 82 ? 0.524 4.459 0.185 1.00 92.25 82 PRO A C 1
ATOM 605 O O . PRO A 1 82 ? -0.480 5.001 -0.280 1.00 92.25 82 PRO A O 1
ATOM 608 N N . HIS A 1 83 ? 0.531 3.944 1.412 1.00 90.62 83 HIS A N 1
ATOM 609 C CA . HIS A 1 83 ? -0.598 4.114 2.316 1.00 90.62 83 HIS A CA 1
ATOM 610 C C . HIS A 1 83 ? -0.841 5.602 2.590 1.00 90.62 83 HIS A C 1
ATOM 612 O O . HIS A 1 83 ? 0.096 6.395 2.715 1.00 90.62 83 HIS A O 1
ATOM 618 N N . SER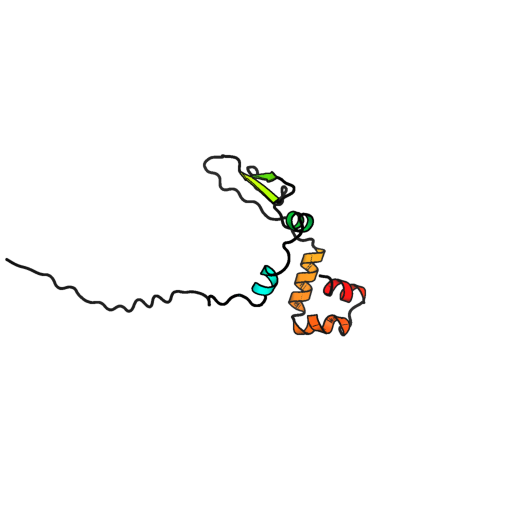 A 1 84 ? -2.110 5.984 2.753 1.00 90.94 84 SER A N 1
ATOM 619 C CA . SER A 1 84 ? -2.449 7.358 3.121 1.00 90.94 84 SER A CA 1
ATOM 620 C C . SER A 1 84 ? -1.819 7.742 4.463 1.00 90.94 84 SER A C 1
ATOM 622 O O . SER A 1 84 ? -1.679 6.907 5.361 1.00 90.94 84 SER A O 1
ATOM 624 N N . LEU A 1 85 ? -1.508 9.031 4.642 1.00 92.81 85 LEU A N 1
ATOM 625 C CA . LEU A 1 85 ? -0.995 9.546 5.916 1.00 92.81 85 LEU A CA 1
ATOM 626 C C . LEU A 1 85 ? -1.911 9.161 7.085 1.00 92.81 85 LEU A C 1
ATOM 628 O O . LEU A 1 85 ? -1.425 8.797 8.147 1.00 92.81 85 LEU A O 1
ATOM 632 N N . LEU A 1 86 ? -3.227 9.176 6.857 1.00 92.75 86 LEU A N 1
ATOM 633 C CA . LEU A 1 86 ? -4.236 8.774 7.832 1.00 92.75 86 LEU A CA 1
ATOM 634 C C . LEU A 1 86 ? -4.118 7.294 8.219 1.00 92.75 86 LEU A C 1
ATOM 636 O O . LEU A 1 86 ? -4.334 6.948 9.379 1.00 92.75 86 LEU A O 1
ATOM 640 N N . HIS A 1 87 ? -3.792 6.404 7.285 1.00 92.31 87 HIS A N 1
ATOM 641 C CA . HIS A 1 87 ? -3.537 5.005 7.614 1.00 92.31 87 HIS A CA 1
ATOM 642 C C . HIS A 1 87 ? -2.232 4.863 8.410 1.00 92.31 87 HIS A C 1
ATOM 644 O O . HIS A 1 87 ? -2.229 4.249 9.475 1.00 92.31 87 HIS A O 1
ATOM 650 N N . LEU A 1 88 ? -1.148 5.489 7.943 1.00 93.75 88 LEU A N 1
ATOM 651 C CA . LEU A 1 88 ? 0.158 5.427 8.604 1.00 93.75 88 LEU A CA 1
ATOM 652 C C . LEU A 1 88 ? 0.109 5.989 10.028 1.00 93.75 88 LEU A C 1
ATOM 654 O O . LEU A 1 88 ? 0.583 5.345 10.961 1.00 93.75 88 LEU A O 1
ATOM 658 N N . SER A 1 89 ? -0.540 7.138 10.238 1.00 94.75 89 SER A N 1
ATOM 659 C CA . SER A 1 89 ? -0.700 7.715 11.575 1.00 94.75 89 SER A CA 1
ATOM 660 C C . SER A 1 89 ? -1.503 6.800 12.495 1.00 94.75 89 SER A C 1
ATOM 662 O O . SER A 1 89 ? -1.187 6.694 13.679 1.00 94.75 89 SER A O 1
ATOM 664 N N . ARG A 1 90 ? -2.497 6.076 11.965 1.00 95.50 90 ARG A N 1
ATOM 665 C CA . ARG A 1 90 ? -3.260 5.094 12.743 1.00 95.50 90 ARG A CA 1
ATOM 666 C C . ARG A 1 90 ? -2.361 3.950 13.187 1.00 95.50 90 ARG A C 1
ATOM 668 O O . ARG A 1 90 ? -2.387 3.600 14.363 1.00 95.50 90 ARG A O 1
ATOM 675 N N . VAL A 1 91 ? -1.578 3.385 12.268 1.00 94.56 91 VAL A N 1
ATOM 676 C CA . VAL A 1 91 ? -0.636 2.294 12.560 1.00 94.56 91 VAL A CA 1
ATOM 677 C C . VAL A 1 91 ? 0.366 2.730 13.628 1.00 94.56 91 VAL A C 1
ATOM 679 O O . VAL A 1 91 ? 0.483 2.049 14.644 1.00 94.56 91 VAL A O 1
ATOM 682 N N . CYS A 1 92 ? 0.988 3.903 13.475 1.00 95.25 92 CYS A N 1
ATOM 683 C CA . CYS A 1 92 ? 1.931 4.440 14.458 1.00 95.25 92 CYS A CA 1
ATOM 684 C C . CYS A 1 92 ? 1.302 4.588 15.851 1.00 95.25 92 CYS A C 1
ATOM 686 O O . CYS A 1 92 ? 1.901 4.193 16.850 1.00 95.25 92 CYS A O 1
ATOM 688 N N . VAL A 1 93 ? 0.076 5.118 15.939 1.00 94.56 93 VAL A N 1
ATOM 689 C CA . VAL A 1 93 ? -0.607 5.266 17.233 1.00 94.56 93 VAL A CA 1
ATOM 690 C C . VAL A 1 93 ? -0.973 3.903 17.825 1.00 94.56 93 VAL A C 1
ATOM 692 O O . VAL A 1 93 ? -0.766 3.693 19.018 1.00 94.56 93 VAL A O 1
ATOM 695 N N . ARG A 1 94 ? -1.477 2.950 17.028 1.00 95.06 94 ARG A N 1
ATOM 696 C CA . ARG A 1 94 ? -1.793 1.590 17.512 1.00 95.06 94 ARG A CA 1
ATOM 697 C C . ARG A 1 94 ? -0.538 0.872 18.014 1.00 95.06 94 ARG A C 1
ATOM 699 O O . ARG A 1 94 ? -0.589 0.254 19.074 1.00 95.06 94 ARG A O 1
ATOM 706 N N . GLN A 1 95 ? 0.583 1.018 17.310 1.00 94.50 95 GLN A N 1
ATOM 707 C CA . GLN A 1 95 ? 1.873 0.472 17.725 1.00 94.50 95 GLN A CA 1
ATOM 708 C C . GLN A 1 95 ? 2.347 1.090 19.048 1.00 94.50 95 GLN A C 1
ATOM 710 O O . GLN A 1 95 ? 2.737 0.358 19.952 1.00 94.50 95 GLN A O 1
ATOM 715 N N . ALA A 1 96 ? 2.242 2.414 19.202 1.00 94.00 96 ALA A N 1
ATOM 716 C CA . ALA A 1 96 ? 2.603 3.105 20.441 1.00 94.00 96 ALA A CA 1
ATOM 717 C C . ALA A 1 96 ? 1.685 2.755 21.631 1.00 94.00 96 ALA A C 1
ATOM 719 O O . ALA A 1 96 ? 2.120 2.786 22.781 1.00 94.00 96 ALA A O 1
ATOM 720 N N . LEU A 1 97 ? 0.411 2.429 21.382 1.00 92.88 97 LEU A N 1
ATOM 721 C CA . LEU A 1 97 ? -0.519 1.964 22.418 1.00 92.88 97 LEU A CA 1
ATOM 722 C C . LEU A 1 97 ? -0.210 0.532 22.883 1.00 92.88 97 LEU A C 1
ATOM 724 O O . LEU A 1 97 ? -0.402 0.229 24.063 1.00 92.88 97 LEU A O 1
ATOM 728 N N . GLY A 1 98 ? 0.242 -0.331 21.972 1.00 92.69 98 GLY A N 1
ATOM 729 C CA . GLY A 1 98 ? 0.425 -1.762 22.215 1.00 92.69 98 GLY A CA 1
ATOM 730 C C . GLY A 1 98 ? -0.897 -2.537 22.318 1.00 92.69 98 GLY A C 1
ATOM 731 O O . GLY A 1 98 ? -1.979 -1.957 22.456 1.00 92.69 98 GLY A O 1
ATOM 732 N N . ALA A 1 99 ? -0.816 -3.871 22.265 1.00 89.06 99 ALA A N 1
ATOM 733 C CA . ALA A 1 99 ? -1.986 -4.756 22.204 1.00 89.06 99 ALA A CA 1
ATOM 734 C C . ALA A 1 99 ? -2.953 -4.570 23.391 1.00 89.06 99 ALA A C 1
ATOM 736 O O . ALA A 1 99 ? -4.163 -4.456 23.196 1.00 89.06 99 ALA A O 1
ATOM 737 N N . THR A 1 100 ? -2.425 -4.444 24.613 1.00 89.88 100 THR A N 1
ATOM 738 C CA . THR A 1 100 ? -3.228 -4.313 25.840 1.00 89.88 100 THR A CA 1
ATOM 739 C C . THR A 1 100 ? -4.117 -3.073 25.825 1.00 89.88 100 THR A C 1
ATOM 741 O O . THR A 1 100 ? -5.322 -3.159 26.057 1.00 89.88 100 THR A O 1
ATOM 744 N N . ARG A 1 101 ? -3.540 -1.900 25.529 1.00 90.81 101 ARG A N 1
ATOM 745 C CA . ARG A 1 101 ? -4.30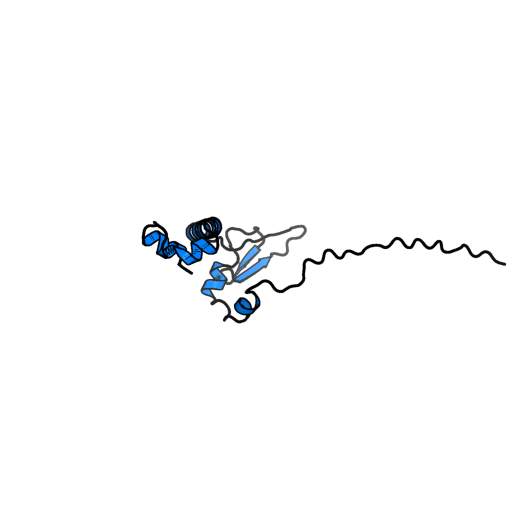2 -0.643 25.523 1.00 90.81 101 ARG A CA 1
ATOM 746 C C . ARG A 1 101 ? -5.181 -0.524 24.289 1.00 90.81 101 ARG A C 1
ATOM 748 O O . ARG A 1 101 ? -6.230 0.113 24.367 1.00 90.81 101 ARG A O 1
ATOM 755 N N . LEU A 1 102 ? -4.785 -1.145 23.175 1.00 91.38 102 LEU A N 1
ATOM 756 C CA . LEU A 1 102 ? -5.605 -1.196 21.971 1.00 91.38 102 LEU A CA 1
ATOM 757 C C . LEU A 1 102 ? -6.917 -1.962 22.214 1.00 91.38 102 LEU A C 1
ATOM 759 O O . LEU A 1 102 ? -7.973 -1.504 21.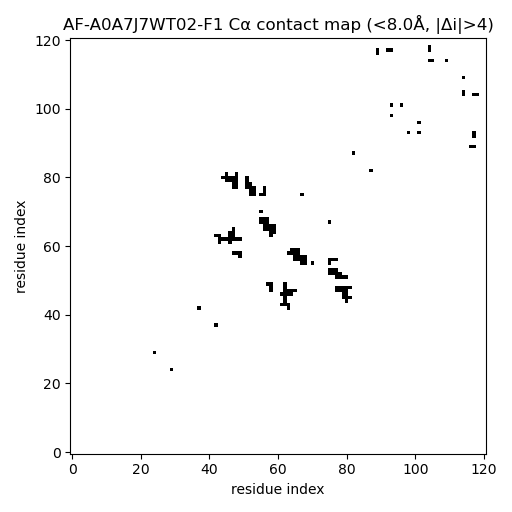783 1.00 91.38 102 LEU A O 1
ATOM 763 N N . GLY A 1 103 ? -6.875 -3.057 22.981 1.00 90.44 103 GLY A N 1
ATOM 764 C CA . GLY A 1 103 ? -8.077 -3.785 23.408 1.00 90.44 103 GLY A CA 1
ATOM 765 C C . GLY A 1 103 ? -9.005 -2.980 24.331 1.00 90.44 103 GLY A C 1
ATOM 766 O O . GLY A 1 103 ? -10.185 -3.294 24.452 1.00 90.44 103 GLY A O 1
ATOM 767 N N . GLN A 1 104 ? -8.501 -1.907 24.948 1.00 93.69 104 GLN A N 1
ATOM 768 C CA . GLN A 1 104 ? -9.225 -1.068 25.911 1.00 93.69 104 GLN A CA 1
ATOM 769 C C . GLN A 1 104 ? -9.495 0.356 25.392 1.00 93.69 104 GLN A C 1
ATOM 771 O O . GLN A 1 104 ? -9.774 1.261 26.179 1.00 93.69 104 GLN A O 1
ATOM 776 N N . VAL A 1 105 ? -9.445 0.589 24.071 1.00 94.12 105 VAL A N 1
ATOM 777 C CA . VAL A 1 105 ? -9.631 1.931 23.469 1.00 94.12 105 VAL A CA 1
ATOM 778 C C . VAL A 1 105 ? -10.932 2.612 23.906 1.00 94.12 105 VAL A C 1
ATOM 780 O O . VAL A 1 105 ? -10.964 3.835 24.068 1.00 94.12 105 VAL A O 1
ATOM 783 N N . SER A 1 106 ? -11.998 1.847 24.146 1.00 90.44 106 SER A N 1
ATOM 784 C CA . SER A 1 106 ? -13.280 2.366 24.637 1.00 90.44 106 SER A CA 1
ATOM 785 C C . SER A 1 106 ? -13.171 3.039 26.013 1.00 90.44 106 SER A C 1
ATOM 787 O O . SER A 1 106 ? -13.837 4.055 26.232 1.00 90.44 106 SER A O 1
ATOM 789 N N . ALA A 1 107 ? -12.300 2.540 26.894 1.00 93.62 107 ALA A N 1
ATOM 790 C CA . ALA A 1 107 ? -12.068 3.055 28.244 1.00 93.62 107 ALA A CA 1
ATOM 791 C C . ALA A 1 107 ? -11.035 4.195 28.295 1.00 93.62 107 ALA A C 1
ATOM 793 O O . ALA A 1 107 ? -10.941 4.896 29.300 1.00 93.62 107 ALA A O 1
ATOM 794 N N . LEU A 1 108 ? -10.272 4.418 27.219 1.00 91.94 108 LEU A N 1
ATOM 795 C CA . LEU A 1 108 ? -9.285 5.496 27.183 1.00 91.94 108 LEU A CA 1
ATOM 796 C C . LEU A 1 108 ? -9.964 6.880 27.243 1.00 91.94 108 LEU A C 1
ATOM 798 O O . LEU A 1 108 ? -11.044 7.063 26.658 1.00 91.94 108 LEU A O 1
ATOM 802 N N . PRO A 1 109 ? -9.321 7.884 27.874 1.00 93.88 109 PRO A N 1
ATOM 803 C CA . PRO A 1 109 ? -9.811 9.263 27.942 1.00 93.88 109 PRO A CA 1
ATOM 804 C C . PRO A 1 109 ? -9.587 9.996 26.606 1.00 93.88 109 PRO A C 1
ATOM 806 O O . PRO A 1 109 ? -8.929 11.029 26.538 1.00 93.88 109 PRO A O 1
ATOM 809 N N . LEU A 1 110 ? -10.094 9.422 25.513 1.00 92.94 110 LEU A N 1
ATOM 810 C CA . LEU A 1 110 ? -9.980 9.946 24.155 1.00 92.94 110 LEU A CA 1
ATOM 811 C C . LEU A 1 110 ? -11.338 10.455 23.652 1.00 92.94 110 LEU A C 1
ATOM 813 O O . LEU A 1 110 ? -12.371 9.845 23.953 1.00 92.94 110 LEU A O 1
ATOM 817 N N . PRO A 1 111 ? -11.359 11.506 22.815 1.00 96.44 111 PRO A N 1
ATOM 818 C CA . PRO A 1 111 ? -12.565 11.923 22.112 1.00 96.44 111 PRO A CA 1
ATOM 819 C C . PRO A 1 111 ? -13.197 10.773 21.300 1.00 96.44 111 PRO A C 1
ATOM 821 O O . PRO A 1 111 ? -12.465 9.963 20.718 1.00 96.44 111 PRO A O 1
ATOM 824 N N . PRO A 1 112 ? -14.539 10.711 21.164 1.00 94.75 112 PRO A N 1
ATOM 825 C CA . PRO A 1 112 ? -15.218 9.643 20.419 1.00 94.75 112 PRO A CA 1
ATOM 826 C C . PRO A 1 112 ? -14.727 9.465 18.976 1.00 94.75 112 PRO A C 1
ATOM 828 O O . PRO A 1 112 ? -14.661 8.344 18.476 1.00 94.75 112 PRO A O 1
ATOM 831 N N . ALA A 1 113 ? -14.342 10.559 18.310 1.00 94.19 113 ALA A N 1
ATOM 832 C CA . ALA A 1 113 ? -13.777 10.514 16.963 1.00 94.19 113 ALA A CA 1
ATOM 833 C C . ALA A 1 113 ? -12.453 9.734 16.913 1.00 94.19 113 ALA A C 1
ATOM 835 O O . ALA A 1 113 ? -12.267 8.906 16.025 1.00 94.19 113 ALA A O 1
ATOM 836 N N . MET A 1 114 ? -11.574 9.930 17.902 1.00 93.62 114 MET A N 1
ATOM 837 C CA . MET A 1 114 ? -10.302 9.207 17.991 1.00 93.62 114 MET A CA 1
ATOM 838 C C . MET A 1 114 ? -10.512 7.726 18.307 1.00 93.62 114 MET A C 1
ATOM 840 O O . MET A 1 114 ? -9.818 6.883 17.749 1.00 93.62 114 MET A O 1
ATOM 844 N N . LYS A 1 115 ? -11.504 7.392 19.144 1.00 94.75 115 LYS A N 1
ATOM 845 C CA . LYS A 1 115 ? -11.862 5.992 19.422 1.00 94.75 115 LYS A CA 1
ATOM 846 C C . LYS A 1 115 ? -12.293 5.267 18.147 1.00 94.75 115 LYS A C 1
ATOM 848 O O . LYS A 1 115 ? -11.748 4.214 17.837 1.00 94.75 115 LYS A O 1
ATOM 853 N N . ARG A 1 116 ? -13.207 5.861 17.367 1.00 94.19 116 ARG A N 1
ATOM 854 C CA . ARG A 1 116 ? -13.631 5.306 16.067 1.00 94.19 116 ARG A CA 1
ATOM 855 C C . ARG A 1 116 ? -12.464 5.171 15.098 1.00 94.19 116 ARG A C 1
ATOM 857 O O . ARG A 1 116 ? -12.322 4.144 14.450 1.00 94.19 116 ARG A O 1
ATOM 864 N N . TYR A 1 117 ? -11.618 6.192 15.032 1.00 94.69 117 TYR A N 1
ATOM 865 C CA . TYR A 1 117 ? -10.456 6.199 14.157 1.00 94.69 117 TYR A CA 1
ATOM 866 C C . TYR A 1 117 ? -9.466 5.063 14.467 1.00 94.69 117 TYR A C 1
ATOM 868 O O . TYR A 1 117 ? -9.004 4.397 13.544 1.00 94.69 117 TYR A O 1
ATOM 876 N N . LEU A 1 118 ? -9.183 4.795 15.747 1.00 94.06 118 LEU A N 1
ATOM 877 C CA . LEU A 1 118 ? -8.281 3.716 16.172 1.00 94.06 118 LEU A CA 1
ATOM 878 C C . LEU A 1 118 ? -8.885 2.316 16.026 1.00 94.06 118 LEU A C 1
ATOM 880 O O . LEU A 1 118 ? -8.135 1.360 15.844 1.00 94.06 118 LEU A O 1
ATOM 884 N N . LEU A 1 119 ? -10.211 2.194 16.114 1.00 91.88 119 LEU A N 1
ATOM 885 C CA . LEU A 1 119 ? -10.929 0.923 15.985 1.00 91.88 119 LEU A CA 1
ATOM 886 C C . LEU A 1 119 ? -11.308 0.575 14.542 1.00 91.88 119 LEU A C 1
ATOM 888 O O . LEU A 1 119 ? -11.680 -0.565 14.285 1.00 91.88 119 LEU A O 1
ATOM 892 N N . TYR A 1 120 ? -11.201 1.521 13.607 1.00 89.25 120 TYR A N 1
ATOM 893 C CA . TYR A 1 120 ? -11.457 1.269 12.192 1.00 89.25 120 TYR A CA 1
ATOM 894 C C . TYR A 1 120 ? -10.518 0.174 11.658 1.00 89.25 120 TYR A C 1
ATOM 896 O O . TYR A 1 120 ? -9.301 0.221 11.897 1.00 89.25 120 TYR A O 1
ATOM 904 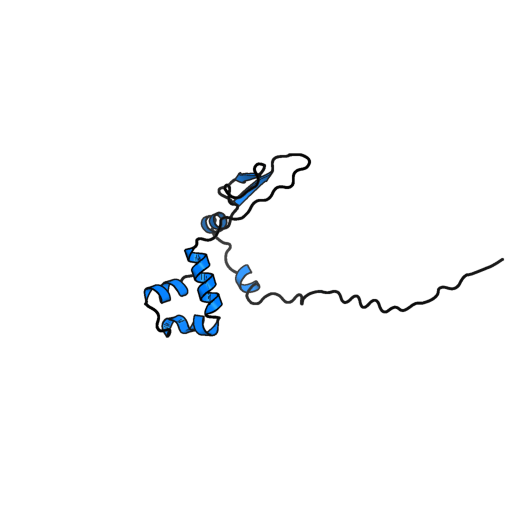N N . GLN A 1 121 ? -11.101 -0.787 10.938 1.00 70.50 121 GLN A N 1
ATOM 905 C CA . GLN A 1 121 ? -10.410 -1.857 10.219 1.00 70.50 121 GLN A CA 1
ATOM 906 C C . GLN A 1 121 ? -10.252 -1.433 8.759 1.00 70.50 121 GLN A C 1
ATOM 908 O O . GLN A 1 121 ? -11.285 -1.256 8.080 1.00 70.50 121 GLN A O 1
#

Mean predicted aligned error: 11.42 Å

Sequence (121 aa):
MGQTALAGGNNGTLTSQALCPDLSCPEGLEELLSAPPPDLGTQRRHGWNPKDCSENIEVKEEGLCFERRPVAQSTDGARAEPHSLLHLSRVCVRQALGATRLGQVSALPLPPAMKRYLLYQ